Protein AF-A0A2V1D4P0-F1 (afdb_monomer_lite)

Organism: NCBI:txid97972

Foldseek 3Di:
DDDPVCCVVCHDLLVQLLCQLPPPDDDDPVNLVPHDLVVLVVCLVPPPDDDDPVRSVSSVVSSVSSD

Radius of gyration: 10.96 Å; chains: 1; bounding box: 30×21×26 Å

pLDDT: mean 76.46, std 8.69, range [55.31, 87.5]

Secondary structure (DSSP, 8-state):
----HHHHHT-SHHHHHHHHHH--SPPPHHHHHH--HHHHHHHHHS-SS---HHHHHHHHHHHHHH-

InterPro domains:
  IPR006910 Rad21/Rec8-like protein, N-terminal [PF04825] (1-67)
  IPR039781 Rad21/Rec8-like protein [PTHR12585] (1-67)

Structure (mmCIF, N/CA/C/O backbone):
data_AF-A0A2V1D4P0-F1
#
_entry.id   AF-A0A2V1D4P0-F1
#
loop_
_atom_site.group_PDB
_atom_site.id
_atom_site.type_symbol
_atom_site.label_atom_id
_atom_site.label_alt_id
_atom_site.label_comp_id
_atom_site.label_asym_id
_atom_site.label_entity_id
_atom_site.label_seq_id
_atom_site.pdbx_PDB_ins_code
_atom_site.Cartn_x
_atom_site.Cartn_y
_atom_site.Cartn_z
_atom_site.occupancy
_atom_site.B_iso_or_equiv
_atom_site.auth_seq_id
_atom_site.auth_comp_id
_atom_site.auth_asym_id
_atom_site.auth_atom_id
_atom_site.pdbx_PDB_model_num
ATOM 1 N N . MET A 1 1 ? 19.240 3.070 -3.054 1.00 55.31 1 MET A N 1
ATOM 2 C CA . MET A 1 1 ? 18.029 2.278 -2.745 1.00 55.31 1 MET A CA 1
ATOM 3 C C . MET A 1 1 ? 16.984 2.657 -3.780 1.00 55.31 1 MET A C 1
ATOM 5 O O . MET A 1 1 ? 16.741 3.845 -3.934 1.00 55.31 1 MET A O 1
ATOM 9 N N . PHE A 1 2 ? 16.497 1.702 -4.575 1.00 55.84 2 PHE A N 1
ATOM 10 C CA . PHE A 1 2 ? 15.587 1.980 -5.691 1.00 55.84 2 PHE A CA 1
ATOM 11 C C . PHE A 1 2 ? 14.164 2.100 -5.139 1.00 55.84 2 PHE A C 1
ATOM 13 O O . PHE A 1 2 ? 13.593 1.109 -4.685 1.00 55.84 2 PHE A O 1
ATOM 20 N N . TYR A 1 3 ? 13.640 3.321 -5.099 1.00 61.69 3 TYR A N 1
ATOM 21 C CA . TYR A 1 3 ? 12.272 3.595 -4.679 1.00 61.69 3 TYR A CA 1
ATOM 22 C C . TYR A 1 3 ? 11.458 3.998 -5.912 1.00 61.69 3 TYR A C 1
ATOM 24 O O . TYR A 1 3 ? 11.861 4.938 -6.600 1.00 61.69 3 TYR A O 1
ATOM 32 N N . PRO A 1 4 ? 10.333 3.322 -6.197 1.00 65.69 4 PRO A N 1
ATOM 33 C CA . PRO A 1 4 ? 9.376 3.774 -7.196 1.00 65.69 4 PRO A CA 1
ATOM 34 C C . PRO A 1 4 ? 8.975 5.228 -6.932 1.00 65.69 4 PRO A C 1
A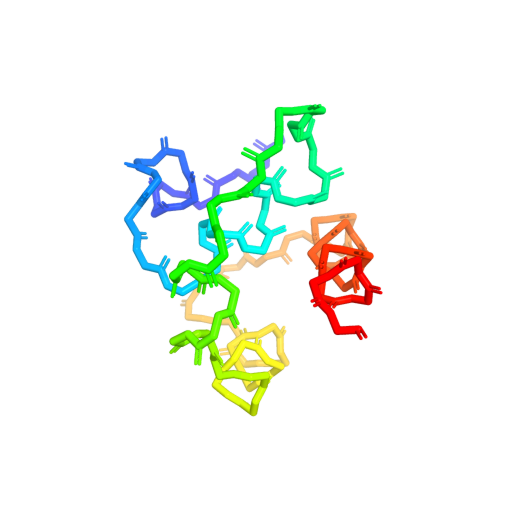TOM 36 O O . PRO A 1 4 ? 8.612 5.588 -5.809 1.00 65.69 4 PRO A O 1
ATOM 39 N N . THR A 1 5 ? 9.019 6.065 -7.965 1.00 63.66 5 THR A N 1
ATOM 40 C CA . THR A 1 5 ? 8.582 7.468 -7.908 1.00 63.66 5 THR A CA 1
ATOM 41 C C . THR A 1 5 ? 7.121 7.596 -7.475 1.00 63.66 5 THR A C 1
ATOM 43 O O . THR A 1 5 ? 6.769 8.574 -6.826 1.00 63.66 5 THR A O 1
ATOM 46 N N . GLU A 1 6 ? 6.294 6.590 -7.761 1.00 61.31 6 GLU A N 1
ATOM 47 C CA . GLU A 1 6 ? 4.886 6.501 -7.349 1.00 61.31 6 GLU A CA 1
ATOM 48 C C . GLU A 1 6 ? 4.740 6.380 -5.821 1.00 61.31 6 GLU A C 1
ATOM 50 O O . GLU A 1 6 ? 3.988 7.137 -5.206 1.00 61.31 6 GLU A O 1
ATOM 55 N N . LEU A 1 7 ? 5.564 5.539 -5.178 1.00 62.78 7 LEU A N 1
ATOM 56 C CA . LEU A 1 7 ? 5.598 5.416 -3.713 1.00 62.78 7 LEU A CA 1
ATOM 57 C C . LEU A 1 7 ? 6.074 6.709 -3.039 1.00 62.78 7 LEU A C 1
ATOM 59 O O . LEU A 1 7 ? 5.530 7.120 -2.014 1.00 62.78 7 LEU A O 1
ATOM 63 N N . LEU A 1 8 ? 7.069 7.375 -3.630 1.00 60.88 8 LEU A N 1
ATOM 64 C CA . LEU A 1 8 ? 7.575 8.668 -3.154 1.00 60.88 8 LEU A CA 1
ATOM 65 C C . LEU A 1 8 ? 6.543 9.790 -3.289 1.00 60.88 8 LEU A C 1
ATOM 67 O O . LEU A 1 8 ? 6.476 10.667 -2.426 1.00 60.88 8 LEU A O 1
ATOM 71 N N . ARG A 1 9 ? 5.733 9.759 -4.350 1.00 61.72 9 ARG A N 1
ATOM 72 C CA . ARG A 1 9 ? 4.700 10.765 -4.615 1.00 61.72 9 ARG A CA 1
ATOM 73 C C . ARG A 1 9 ? 3.454 10.586 -3.741 1.00 61.72 9 ARG A C 1
ATOM 75 O O . ARG A 1 9 ? 2.615 11.478 -3.706 1.00 61.72 9 ARG A O 1
ATOM 82 N N . ARG A 1 10 ? 3.378 9.488 -2.976 1.00 63.34 10 ARG A N 1
ATOM 83 C CA . ARG A 1 10 ? 2.223 9.098 -2.150 1.00 63.34 10 ARG A CA 1
ATOM 84 C 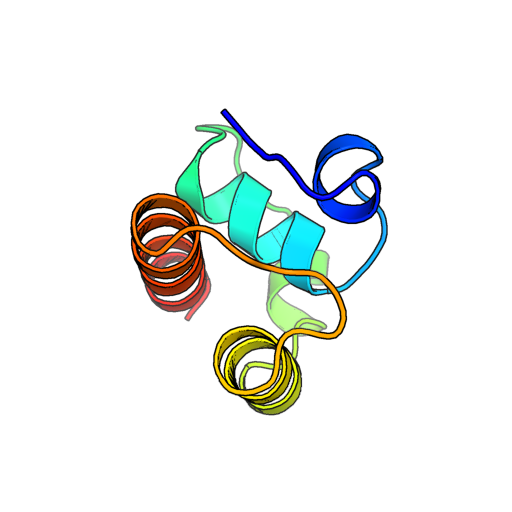C . ARG A 1 10 ? 0.924 8.958 -2.954 1.00 63.34 10 ARG A C 1
ATOM 86 O O . ARG A 1 10 ? -0.160 9.127 -2.402 1.00 63.34 10 ARG A O 1
ATOM 93 N N . GLU A 1 11 ? 1.039 8.665 -4.243 1.00 61.16 11 GLU A N 1
ATOM 94 C CA . GLU A 1 11 ? -0.098 8.479 -5.141 1.00 61.16 11 GLU A CA 1
ATOM 95 C C . GLU A 1 11 ? -0.187 7.003 -5.545 1.00 61.16 11 GLU A C 1
ATOM 97 O O . GLU A 1 11 ? 0.824 6.388 -5.876 1.00 61.16 11 GLU A O 1
ATOM 102 N N . GLY A 1 12 ? -1.398 6.441 -5.505 1.00 70.69 12 GLY A N 1
ATOM 103 C CA . GLY A 1 12 ? -1.675 5.035 -5.825 1.00 70.69 12 GLY A CA 1
ATOM 104 C C . GLY A 1 12 ? -1.979 4.160 -4.602 1.00 70.69 12 GLY A C 1
ATOM 105 O O . GLY A 1 12 ? -1.792 4.581 -3.461 1.00 70.69 12 GLY A O 1
ATOM 106 N N . ALA A 1 13 ? -2.458 2.938 -4.849 1.00 69.12 13 ALA A N 1
ATOM 107 C CA . ALA A 1 13 ? -2.845 1.977 -3.806 1.00 69.12 13 ALA A CA 1
ATOM 108 C C . ALA A 1 13 ? -1.641 1.582 -2.926 1.00 69.12 13 ALA A C 1
ATOM 110 O O . ALA A 1 13 ? -1.641 1.771 -1.708 1.00 69.12 13 ALA A O 1
ATOM 111 N N . LEU A 1 14 ? -0.509 1.267 -3.566 1.00 76.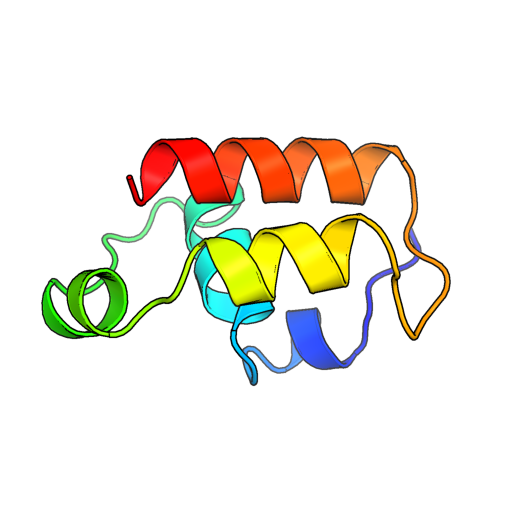06 14 LEU A N 1
ATOM 112 C CA . LEU A 1 14 ? 0.734 0.913 -2.876 1.00 76.06 14 LEU A CA 1
ATOM 113 C C . LEU A 1 14 ? 1.318 2.026 -1.986 1.00 76.06 14 LEU A C 1
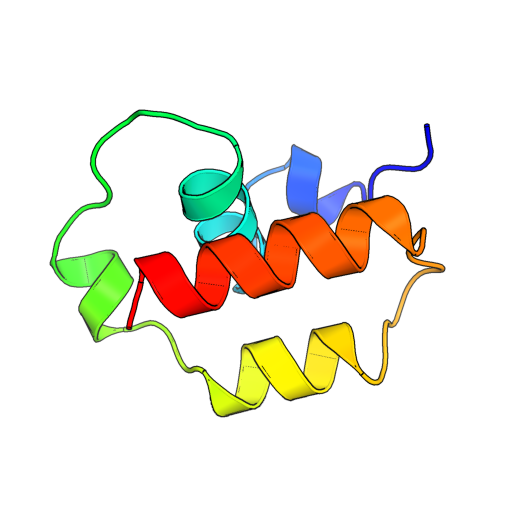ATOM 115 O O . LEU A 1 14 ? 2.119 1.743 -1.090 1.00 76.06 14 LEU A O 1
ATOM 119 N N . ALA A 1 15 ? 0.947 3.293 -2.197 1.00 78.50 15 ALA A N 1
ATOM 120 C CA . ALA A 1 15 ? 1.401 4.389 -1.346 1.00 78.50 15 ALA A CA 1
ATOM 121 C C . ALA A 1 15 ? 0.807 4.310 0.066 1.00 78.50 15 ALA A C 1
ATOM 123 O O . ALA A 1 15 ? 1.504 4.609 1.040 1.00 78.50 15 ALA A O 1
ATOM 124 N N . LEU A 1 16 ? -0.458 3.897 0.189 1.00 78.06 16 LEU A N 1
ATOM 125 C CA . LEU A 1 16 ? -1.127 3.704 1.478 1.00 78.06 16 LEU A CA 1
ATOM 126 C C . LEU A 1 16 ? -0.476 2.553 2.246 1.00 78.06 16 LEU A C 1
ATOM 128 O O . LEU A 1 16 ? -0.078 2.732 3.400 1.00 78.06 16 LEU A O 1
ATOM 132 N N . VAL A 1 17 ? -0.260 1.428 1.564 1.00 82.44 17 VAL A N 1
ATOM 133 C CA . VAL A 1 17 ? 0.464 0.256 2.076 1.00 82.44 17 VAL A CA 1
ATOM 134 C C . VAL A 1 17 ? 1.871 0.631 2.544 1.00 82.44 17 VAL A C 1
ATOM 136 O O . VAL A 1 17 ? 2.295 0.279 3.649 1.00 82.44 17 VAL A O 1
ATOM 139 N N . TRP A 1 18 ? 2.601 1.409 1.745 1.00 81.38 18 TRP A N 1
ATOM 140 C CA . TRP A 1 18 ? 3.936 1.873 2.111 1.00 81.38 18 TRP A CA 1
ATOM 141 C C . TRP A 1 18 ? 3.925 2.813 3.321 1.00 81.38 18 TRP A C 1
ATOM 143 O O . TRP A 1 18 ? 4.813 2.713 4.175 1.00 81.38 18 TRP A O 1
ATOM 153 N N . MET A 1 19 ? 2.926 3.697 3.422 1.00 80.38 19 MET A N 1
ATOM 154 C CA . MET A 1 19 ? 2.736 4.553 4.592 1.00 80.38 19 MET A CA 1
ATOM 155 C C . MET A 1 19 ? 2.419 3.724 5.839 1.00 80.38 19 MET A C 1
ATOM 157 O O . MET A 1 19 ? 3.044 3.961 6.865 1.00 80.38 19 MET A O 1
ATOM 161 N N . ALA A 1 20 ? 1.555 2.713 5.754 1.00 80.56 20 ALA A N 1
ATOM 162 C CA . ALA A 1 20 ? 1.278 1.806 6.872 1.00 80.56 20 ALA A CA 1
ATOM 163 C C . ALA A 1 20 ? 2.523 1.019 7.326 1.00 80.56 20 ALA A C 1
ATOM 165 O O . ALA A 1 20 ? 2.725 0.764 8.519 1.00 80.56 20 ALA A O 1
ATOM 166 N N . ALA A 1 21 ? 3.387 0.658 6.377 1.00 83.56 21 ALA A N 1
ATOM 167 C CA . ALA A 1 21 ? 4.629 -0.050 6.653 1.00 83.56 21 ALA A CA 1
ATOM 168 C C . ALA A 1 21 ? 5.710 0.833 7.298 1.00 83.56 21 ALA A C 1
ATOM 170 O O . ALA A 1 21 ? 6.355 0.404 8.253 1.00 83.56 21 ALA A O 1
ATOM 171 N N . ASN A 1 22 ? 5.939 2.042 6.768 1.00 80.31 22 ASN A N 1
ATOM 172 C CA . ASN A 1 22 ? 7.129 2.849 7.081 1.00 80.31 22 ASN A CA 1
ATOM 173 C C . ASN A 1 22 ? 6.841 4.119 7.887 1.00 80.31 22 ASN A C 1
ATOM 175 O O . ASN A 1 22 ? 7.756 4.667 8.499 1.00 80.31 22 ASN A O 1
ATOM 179 N N . VAL A 1 23 ? 5.609 4.627 7.866 1.00 75.50 23 VAL A N 1
ATOM 180 C CA . VAL A 1 23 ? 5.244 5.881 8.527 1.00 75.50 23 VAL A CA 1
ATOM 181 C C . VAL A 1 23 ? 4.390 5.558 9.748 1.00 75.50 23 VAL A C 1
ATOM 183 O O . VAL A 1 23 ? 3.282 5.055 9.635 1.00 75.50 23 VAL A O 1
ATOM 186 N N . GLU A 1 24 ? 4.864 5.913 10.941 1.00 61.81 24 GLU A N 1
ATOM 187 C CA . GLU A 1 24 ? 4.158 5.666 12.214 1.00 61.81 24 GLU A CA 1
ATOM 188 C C . GLU A 1 24 ? 2.891 6.527 12.419 1.00 61.81 24 GLU A C 1
ATOM 190 O O . GLU A 1 24 ? 2.299 6.546 13.500 1.00 61.81 24 GLU A O 1
ATOM 195 N N . LYS A 1 25 ? 2.450 7.275 11.399 1.00 66.75 25 LYS A N 1
ATOM 196 C CA . LYS A 1 25 ? 1.230 8.084 11.486 1.00 66.75 25 LYS A CA 1
ATOM 197 C C . LYS A 1 25 ? -0.002 7.214 11.265 1.00 66.75 25 LYS A C 1
ATOM 199 O O . LYS A 1 25 ? -0.043 6.380 10.370 1.00 66.75 25 LYS A O 1
ATOM 204 N N . LYS A 1 26 ? -1.040 7.473 12.065 1.00 65.00 26 LYS A N 1
ATOM 205 C CA . LYS A 1 26 ? -2.343 6.807 11.957 1.00 65.00 26 LYS A CA 1
ATOM 206 C C . LYS A 1 26 ? -2.943 7.047 10.566 1.00 65.00 26 LYS A C 1
ATOM 208 O O . LYS A 1 26 ? -3.177 8.201 10.204 1.00 65.00 26 LYS A O 1
ATOM 213 N N . LEU A 1 27 ? -3.215 5.973 9.819 1.00 71.94 27 LEU A N 1
ATOM 214 C CA . LEU A 1 27 ? -4.067 6.045 8.632 1.00 71.94 27 LEU A CA 1
ATOM 215 C C . LEU A 1 27 ? -5.493 6.420 9.044 1.00 71.94 27 LEU A C 1
ATOM 217 O O . LEU A 1 27 ? -5.962 6.085 10.136 1.00 71.94 27 LEU A O 1
ATOM 221 N N . THR A 1 28 ? -6.191 7.130 8.163 1.00 78.62 28 THR A N 1
ATOM 222 C CA . THR A 1 28 ? -7.608 7.431 8.387 1.00 78.62 28 THR A CA 1
ATOM 223 C C . THR A 1 28 ? -8.460 6.193 8.108 1.00 78.62 28 THR A C 1
ATOM 225 O O . THR A 1 28 ? -8.181 5.437 7.180 1.00 78.62 28 THR A O 1
ATOM 228 N N . LYS A 1 29 ? -9.536 5.990 8.883 1.00 73.69 29 LYS A N 1
ATOM 229 C CA . LYS A 1 29 ? -10.455 4.848 8.693 1.00 73.69 29 LYS A CA 1
ATOM 230 C C . LYS A 1 29 ? -10.997 4.754 7.263 1.00 73.69 29 LYS A C 1
ATOM 232 O O . LYS A 1 29 ? -11.168 3.654 6.766 1.00 73.69 29 LYS A O 1
ATOM 237 N N . ALA A 1 30 ? -11.242 5.892 6.611 1.00 76.19 30 ALA A N 1
ATOM 238 C CA . ALA A 1 30 ? -11.729 5.937 5.235 1.00 76.19 30 ALA A CA 1
ATOM 239 C C . ALA A 1 30 ? -10.724 5.346 4.233 1.00 76.19 30 ALA A C 1
ATOM 241 O O . ALA A 1 30 ? -11.130 4.629 3.330 1.00 76.19 30 ALA A O 1
ATOM 242 N N . GLN A 1 31 ? -9.424 5.599 4.427 1.00 73.25 31 GLN A N 1
ATOM 243 C CA . GLN A 1 31 ? -8.374 5.048 3.567 1.00 73.25 31 GLN A CA 1
ATOM 244 C C . GLN A 1 31 ? -8.280 3.532 3.709 1.00 73.25 31 GLN A C 1
ATOM 246 O O . GLN A 1 31 ? -8.222 2.846 2.703 1.00 73.25 31 GLN A O 1
ATOM 251 N N . VAL A 1 32 ? -8.347 3.016 4.939 1.00 75.06 32 VAL A N 1
ATOM 252 C CA . VAL A 1 32 ? -8.329 1.568 5.208 1.00 75.06 32 VAL A CA 1
ATOM 253 C C . VAL A 1 32 ? -9.558 0.869 4.618 1.00 75.06 32 VAL A C 1
ATOM 255 O O . VAL A 1 32 ? -9.443 -0.220 4.077 1.00 75.06 32 VAL A O 1
ATOM 258 N N . LEU A 1 33 ? -10.739 1.494 4.695 1.00 76.19 33 LEU A N 1
ATOM 259 C CA . LEU A 1 33 ? -11.985 0.881 4.220 1.00 76.19 33 LEU A CA 1
ATOM 260 C C . LEU A 1 33 ? -12.117 0.850 2.689 1.00 76.19 33 LEU A C 1
ATOM 262 O O . LEU A 1 33 ? -12.913 0.079 2.160 1.00 76.19 33 LEU A O 1
ATOM 266 N N . GLN A 1 34 ? -11.410 1.743 1.996 1.00 74.81 34 GLN A N 1
ATOM 267 C CA . GLN A 1 34 ? -11.448 1.877 0.539 1.00 74.81 34 GLN A CA 1
ATOM 268 C C . GLN A 1 34 ? -10.318 1.093 -0.153 1.00 74.81 34 GLN A C 1
ATOM 270 O O . GLN A 1 34 ? -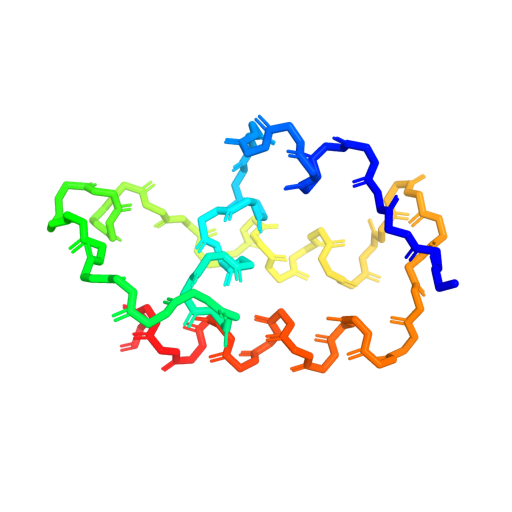10.375 0.881 -1.365 1.00 74.81 34 GLN A O 1
ATOM 275 N N . ASP A 1 35 ? -9.308 0.678 0.611 1.00 77.25 35 ASP A N 1
ATOM 276 C CA . ASP A 1 35 ? -8.146 -0.072 0.144 1.00 77.25 35 ASP A CA 1
ATOM 277 C C . ASP A 1 35 ? -8.530 -1.503 -0.256 1.00 77.25 35 ASP A C 1
ATOM 279 O O . ASP A 1 35 ? -9.384 -2.126 0.380 1.00 77.25 35 ASP A O 1
ATOM 283 N N . LYS A 1 36 ? -7.916 -2.044 -1.312 1.00 80.94 36 LYS A N 1
ATOM 284 C CA . LYS A 1 36 ? -8.261 -3.365 -1.856 1.00 80.94 36 LYS A CA 1
ATOM 285 C C . LYS A 1 36 ? -7.036 -4.265 -1.907 1.00 80.94 36 LYS A C 1
ATOM 287 O O . LYS A 1 36 ? -6.266 -4.227 -2.864 1.00 80.94 36 LYS A O 1
ATOM 292 N N . ILE A 1 37 ? -6.981 -5.191 -0.953 1.00 82.56 37 ILE A N 1
ATOM 293 C CA . ILE A 1 37 ? -5.867 -6.128 -0.779 1.00 82.56 37 ILE A CA 1
ATOM 294 C C . ILE A 1 37 ? -5.502 -6.923 -2.037 1.00 82.56 37 ILE A C 1
ATOM 296 O O . ILE A 1 37 ? -4.328 -7.197 -2.270 1.00 82.56 37 ILE A O 1
ATOM 300 N N . ASP A 1 38 ? -6.490 -7.304 -2.849 1.00 83.69 38 ASP A N 1
ATOM 301 C CA . ASP A 1 38 ? -6.261 -8.104 -4.057 1.00 83.69 38 ASP A CA 1
ATOM 302 C C . ASP A 1 38 ? -5.456 -7.319 -5.105 1.00 83.69 38 ASP A C 1
ATOM 304 O O . ASP A 1 38 ? -4.531 -7.855 -5.719 1.00 83.69 38 ASP A O 1
ATOM 308 N N . GLU A 1 39 ? -5.743 -6.018 -5.241 1.00 83.75 39 GLU A N 1
ATOM 309 C CA . GLU A 1 39 ? -5.017 -5.132 -6.153 1.00 83.75 39 GLU A CA 1
ATOM 310 C C . GLU A 1 39 ? -3.581 -4.908 -5.649 1.00 83.75 39 GLU A C 1
ATOM 312 O O . GLU A 1 39 ? -2.635 -5.076 -6.422 1.00 83.75 39 GLU A O 1
ATOM 317 N N . ASP A 1 40 ? -3.394 -4.661 -4.347 1.00 82.38 40 ASP A N 1
ATOM 318 C CA . ASP A 1 40 ? -2.065 -4.456 -3.753 1.00 82.38 40 ASP A CA 1
ATOM 319 C C . ASP A 1 40 ? -1.165 -5.694 -3.856 1.00 82.38 40 ASP A C 1
ATOM 321 O O . ASP A 1 40 ? 0.004 -5.593 -4.238 1.00 82.38 40 ASP A O 1
ATOM 325 N N . ILE A 1 41 ? -1.694 -6.885 -3.554 1.00 83.94 41 ILE A N 1
ATOM 326 C CA . ILE A 1 41 ? -0.935 -8.140 -3.669 1.00 83.94 41 ILE A CA 1
ATOM 327 C C . ILE A 1 41 ? -0.578 -8.416 -5.132 1.00 83.94 41 ILE A C 1
ATOM 329 O O . ILE A 1 41 ? 0.550 -8.833 -5.417 1.00 83.94 41 ILE A O 1
ATOM 333 N N . SER A 1 42 ? -1.505 -8.168 -6.060 1.00 85.62 42 SER A N 1
ATOM 334 C CA . SER A 1 42 ? -1.266 -8.342 -7.494 1.00 85.62 42 SER A CA 1
ATOM 335 C C . SER A 1 42 ? -0.150 -7.419 -7.993 1.00 85.62 42 SER A C 1
ATOM 337 O O . SER A 1 42 ? 0.743 -7.875 -8.716 1.00 85.62 42 SER A O 1
ATOM 339 N N . GLU A 1 43 ? -0.119 -6.159 -7.546 1.00 82.56 43 GLU A N 1
ATOM 340 C CA . GLU A 1 43 ? 0.961 -5.227 -7.890 1.00 82.56 43 GLU A CA 1
ATOM 341 C C . GLU A 1 43 ? 2.306 -5.599 -7.244 1.00 82.56 43 GLU A C 1
ATOM 343 O O . GLU A 1 43 ? 3.349 -5.458 -7.887 1.00 82.56 43 GLU A O 1
ATOM 348 N N . ILE A 1 44 ? 2.311 -6.124 -6.012 1.00 82.62 44 ILE A N 1
ATOM 349 C CA . ILE A 1 44 ? 3.541 -6.609 -5.359 1.00 82.62 44 ILE A CA 1
ATOM 350 C C . ILE A 1 44 ? 4.088 -7.853 -6.079 1.00 82.62 44 ILE A C 1
ATOM 352 O O . ILE A 1 44 ? 5.301 -7.976 -6.260 1.00 82.62 44 ILE A O 1
ATOM 356 N N . MET A 1 45 ? 3.215 -8.772 -6.507 1.00 84.06 45 MET A N 1
ATOM 357 C CA . MET A 1 45 ? 3.607 -9.980 -7.243 1.00 84.06 45 MET A CA 1
ATOM 358 C C . MET A 1 45 ? 4.050 -9.689 -8.679 1.00 84.06 45 MET A C 1
ATOM 360 O O . MET A 1 45 ? 4.939 -10.369 -9.198 1.00 84.06 45 MET A O 1
ATOM 364 N N . ARG A 1 46 ? 3.419 -8.714 -9.342 1.00 82.25 46 ARG A N 1
ATOM 365 C CA . ARG A 1 46 ? 3.688 -8.341 -10.738 1.00 82.25 46 ARG A CA 1
ATOM 366 C C . ARG A 1 46 ? 4.005 -6.852 -10.838 1.00 82.25 46 ARG A C 1
ATOM 368 O O . ARG A 1 46 ? 3.207 -6.075 -11.368 1.00 82.25 46 ARG A O 1
ATOM 375 N N . PRO A 1 47 ? 5.185 -6.446 -10.357 1.00 76.12 47 PRO A N 1
ATOM 376 C CA . PRO A 1 47 ? 5.526 -5.043 -10.287 1.00 76.12 47 PRO A CA 1
ATOM 377 C C . PRO A 1 47 ? 5.785 -4.468 -11.684 1.00 76.12 47 PRO A C 1
ATOM 379 O O . PRO A 1 47 ? 6.573 -5.011 -12.460 1.00 76.12 47 PRO A O 1
ATOM 382 N N . ARG A 1 48 ? 5.139 -3.340 -12.006 1.00 73.06 48 ARG A N 1
ATOM 383 C CA . ARG A 1 48 ? 5.339 -2.620 -13.284 1.00 73.06 48 ARG A CA 1
ATOM 384 C C . ARG A 1 48 ? 6.739 -2.016 -13.403 1.00 73.06 48 ARG A C 1
ATOM 386 O O . ARG A 1 48 ? 7.263 -1.859 -14.501 1.00 73.06 48 ARG A O 1
ATOM 393 N N . VAL A 1 49 ? 7.337 -1.686 -12.263 1.00 74.31 49 VAL A N 1
ATOM 394 C CA . VAL A 1 49 ? 8.699 -1.166 -12.119 1.00 74.31 49 VAL A CA 1
ATOM 395 C C . VAL A 1 49 ? 9.523 -2.120 -11.263 1.00 74.31 49 VAL A C 1
ATOM 397 O O . VAL A 1 49 ? 8.991 -2.674 -10.306 1.00 74.31 49 VAL A O 1
ATOM 400 N N . PRO A 1 50 ? 10.821 -2.310 -11.553 1.00 75.38 50 PRO A N 1
ATOM 401 C CA . PRO A 1 50 ? 11.658 -3.237 -10.803 1.00 75.38 50 PRO A CA 1
ATOM 402 C C . PRO A 1 50 ? 11.689 -2.866 -9.315 1.00 75.38 50 PRO A C 1
ATOM 404 O O . PRO A 1 50 ? 12.258 -1.854 -8.902 1.00 75.38 50 PRO A O 1
ATOM 407 N N . LEU A 1 51 ? 11.053 -3.713 -8.509 1.00 76.50 51 LEU A N 1
ATOM 408 C CA . LEU A 1 51 ? 10.936 -3.573 -7.067 1.00 76.50 51 LEU A CA 1
ATOM 409 C C . LEU A 1 51 ? 12.045 -4.373 -6.381 1.00 76.50 51 LEU A C 1
ATOM 411 O O . LEU A 1 51 ? 12.307 -5.530 -6.700 1.00 76.50 51 LEU A O 1
ATOM 415 N N . SER A 1 52 ? 12.728 -3.749 -5.420 1.00 83.88 52 SER A N 1
ATOM 416 C CA . SER A 1 52 ? 13.724 -4.458 -4.611 1.00 83.88 52 SER A CA 1
ATOM 417 C C . SER A 1 52 ? 13.035 -5.446 -3.664 1.00 83.88 52 SER A C 1
ATOM 419 O O . SER A 1 52 ? 11.997 -5.129 -3.079 1.00 83.88 52 SER A O 1
ATOM 421 N N . LEU A 1 53 ? 13.654 -6.604 -3.419 1.00 82.12 53 LEU A N 1
ATOM 422 C CA . LEU A 1 53 ? 13.103 -7.625 -2.515 1.00 82.12 53 LEU A CA 1
ATOM 423 C C . LEU A 1 53 ? 12.854 -7.078 -1.097 1.00 82.12 53 LEU A C 1
ATOM 425 O O . LEU A 1 53 ? 11.813 -7.332 -0.497 1.00 82.12 53 LEU A O 1
ATOM 429 N N . ARG A 1 54 ? 13.770 -6.235 -0.595 1.00 83.81 54 ARG A N 1
ATOM 430 C CA . ARG A 1 54 ? 13.608 -5.534 0.690 1.00 83.81 54 ARG A CA 1
ATOM 431 C C . ARG A 1 54 ? 12.346 -4.667 0.722 1.00 83.81 54 ARG A C 1
ATOM 433 O O . ARG A 1 54 ? 11.684 -4.608 1.749 1.00 83.81 54 ARG A O 1
ATOM 440 N N . LEU A 1 55 ? 12.024 -4.003 -0.389 1.00 81.94 55 LEU A N 1
ATOM 441 C CA . LEU A 1 55 ? 10.855 -3.132 -0.484 1.00 81.94 55 LEU A CA 1
ATOM 442 C C . LEU A 1 55 ? 9.564 -3.955 -0.514 1.00 81.94 55 LEU A C 1
ATOM 444 O O . LEU A 1 55 ? 8.612 -3.606 0.174 1.00 81.94 55 LEU A O 1
ATOM 448 N N . SER A 1 56 ? 9.577 -5.089 -1.215 1.00 83.25 56 SER A N 1
ATOM 449 C CA . SER A 1 56 ? 8.451 -6.032 -1.251 1.00 83.25 56 SER A CA 1
ATOM 450 C C . SER A 1 56 ? 8.110 -6.563 0.147 1.00 83.25 56 SER A C 1
ATOM 452 O O . SER A 1 56 ? 6.945 -6.577 0.528 1.00 83.25 56 SER A O 1
ATOM 454 N N . GLY A 1 57 ? 9.119 -6.909 0.957 1.00 85.69 57 GLY A N 1
ATOM 455 C CA . GLY A 1 57 ? 8.906 -7.327 2.348 1.00 85.69 57 GLY A CA 1
ATOM 456 C C . GLY A 1 57 ? 8.302 -6.228 3.231 1.00 85.69 57 GLY A C 1
ATOM 457 O O . GLY A 1 57 ? 7.392 -6.496 4.013 1.00 85.69 57 GLY A O 1
ATOM 458 N N . SER A 1 58 ? 8.758 -4.980 3.082 1.00 86.69 58 SER A N 1
ATOM 459 C CA . SER A 1 58 ? 8.167 -3.844 3.801 1.00 86.69 58 SER A CA 1
ATOM 460 C C . SER A 1 58 ? 6.723 -3.579 3.374 1.00 86.69 58 SER A C 1
ATOM 462 O O . SER A 1 58 ? 5.886 -3.337 4.235 1.00 86.69 58 SER A O 1
ATOM 464 N N . LEU A 1 59 ? 6.410 -3.652 2.077 1.00 86.12 59 LEU A N 1
ATOM 465 C CA . LEU A 1 59 ? 5.037 -3.491 1.589 1.00 86.12 59 LEU A CA 1
ATOM 466 C C . LEU A 1 59 ? 4.116 -4.579 2.146 1.00 86.12 59 LEU A C 1
ATOM 468 O O . LEU A 1 59 ? 3.042 -4.264 2.641 1.00 86.12 59 LEU A O 1
ATOM 472 N N . LEU A 1 60 ? 4.565 -5.835 2.161 1.00 86.94 60 LEU A N 1
ATOM 473 C CA . LEU A 1 60 ? 3.769 -6.945 2.685 1.00 86.94 60 LEU A CA 1
ATOM 474 C C . LEU A 1 60 ? 3.444 -6.774 4.180 1.00 86.94 60 LEU A C 1
ATOM 476 O O . LEU A 1 60 ? 2.324 -7.045 4.605 1.00 86.94 60 LEU A O 1
ATOM 480 N N . LEU A 1 61 ? 4.387 -6.243 4.969 1.00 87.50 61 LEU A N 1
ATOM 481 C CA . LEU A 1 61 ? 4.133 -5.851 6.361 1.00 87.50 61 LEU A CA 1
ATOM 482 C C . LEU A 1 61 ? 3.093 -4.722 6.468 1.00 87.50 61 LEU A C 1
ATOM 484 O O . LEU A 1 61 ? 2.294 -4.711 7.401 1.00 87.50 61 LEU A O 1
ATOM 488 N N . GLY A 1 62 ? 3.104 -3.775 5.527 1.00 87.06 62 GLY A N 1
ATOM 489 C CA . GLY A 1 62 ? 2.099 -2.717 5.424 1.00 87.06 62 GLY A CA 1
ATOM 490 C C . GLY A 1 62 ? 0.697 -3.264 5.181 1.00 87.06 62 GLY A C 1
ATOM 491 O O . GLY A 1 62 ? -0.227 -2.860 5.880 1.00 87.06 62 GLY A O 1
ATOM 492 N N . VAL A 1 63 ? 0.556 -4.232 4.269 1.00 86.50 63 VAL A N 1
ATOM 493 C CA . VAL A 1 63 ? -0.728 -4.893 3.974 1.00 86.50 63 VAL A CA 1
ATOM 494 C C . VAL A 1 63 ? -1.288 -5.566 5.231 1.00 86.50 63 VAL A C 1
ATOM 496 O O . VAL A 1 63 ? -2.430 -5.318 5.602 1.00 86.50 63 VAL A O 1
ATOM 499 N N . VAL A 1 64 ? -0.456 -6.329 5.951 1.00 87.50 64 VAL A N 1
ATOM 500 C CA . VAL A 1 64 ? -0.833 -7.010 7.211 1.00 87.50 64 VAL A CA 1
ATOM 501 C C . VAL A 1 64 ? -1.121 -6.033 8.364 1.00 87.50 64 VAL A C 1
ATOM 503 O O . VAL A 1 64 ? -1.696 -6.409 9.375 1.00 87.50 64 VAL A O 1
ATOM 506 N N . ARG A 1 65 ? -0.696 -4.770 8.272 1.00 83.25 65 ARG A N 1
ATOM 507 C CA . ARG A 1 65 ? -1.049 -3.738 9.264 1.00 83.25 65 ARG A CA 1
ATOM 508 C C . ARG A 1 65 ? -2.378 -3.051 8.968 1.00 83.25 65 ARG A C 1
ATOM 510 O O . ARG A 1 65 ? -2.967 -2.480 9.884 1.00 83.25 65 ARG A O 1
ATOM 517 N N . ILE A 1 66 ? -2.781 -3.019 7.700 1.00 81.19 66 ILE A N 1
ATOM 518 C CA . ILE A 1 66 ? -4.035 -2.409 7.247 1.00 81.19 66 ILE A CA 1
ATOM 519 C C . ILE A 1 66 ? -5.206 -3.374 7.479 1.00 81.19 66 ILE A C 1
ATOM 521 O O . ILE A 1 66 ? -6.282 -2.91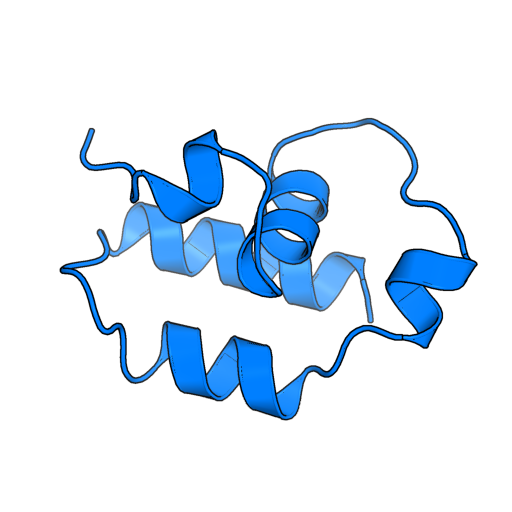6 7.867 1.00 81.19 66 ILE A O 1
ATOM 525 N N . TYR A 1 67 ? -4.972 -4.675 7.281 1.00 79.38 67 TYR A N 1
ATOM 526 C CA . TYR A 1 67 ? -5.937 -5.770 7.432 1.00 79.38 67 TYR A CA 1
ATOM 527 C C . TYR A 1 67 ? -5.733 -6.552 8.729 1.00 79.38 67 TYR A C 1
ATOM 529 O O . TYR A 1 67 ? -6.747 -6.829 9.409 1.00 79.38 67 TYR A O 1
#

Sequence (67 aa):
MFYPTELLRREGALALVWMAANVEKKLTKAQVLQDKIDEDISEIMRPRVPLSLRLSGSLLLGVVRIY